Protein AF-A0A7K6SGS5-F1 (afdb_monomer)

Mean predicted aligned error: 9.53 Å

Radius of gyration: 18.31 Å; Cα contacts (8 Å, |Δi|>4): 151; chains: 1; bounding box: 47×29×60 Å

Foldseek 3Di:
DDDPPDPPPPPPDDPVLVVQQCQQVNDPDPPDDPDDPPNDFFDKDFDADPVRFTWADDPQDTDTHDQDDPRVVRRWIKTWHFDPVDDVSVSHIWIATPRRPWTWALDPDPGRDTGID

Secondary structure (DSSP, 8-state):
--------------HHHHHHHHHHH-SS--S--------PPPEEE--B-TT-PEEEEETTEEEEE---GGGGGGBPPEEEEE-TTS-GGG--EEEEEGGGTEEEE--SSSS---EE-

Sequence (117 aa):
VMVGTGDAAESVIDPDMVALFNDFLGEGPTIASTESHVVAQPYHYVVRDTEQKGLCLHDGHLVATSLQGANAAQEEPISVVPNPHLERRRCPLIVGIRGGSQALSCGTGPEPQLKLE

pLDDT: mean 83.44, std 18.01, range [35.41, 97.88]

Nearest PDB structures (foldseek):
  1md6-assembly1_A  TM=9.102E-01  e=1.772E-05  Mus musculus
  4p0j-assembly2_B  TM=8.780E-01  e=1.041E-05  Homo sapiens
  1ilr-assembly1_1  TM=8.540E-01  e=2.385E-03  Homo sapiens
  4gai-assembly1_A  TM=7.979E-01  e=2.847E-03  Homo sapiens
  4gai-assembly2_B  TM=7.332E-01  e=1.775E-03  Homo sapiens

Solvent-accessible surface area (backbone atoms only — not comparable to full-atom values): 7522 Å² total; per-residue (Å²): 140,80,84,78,81,71,79,78,73,82,75,84,70,58,67,67,61,53,47,56,45,35,73,59,70,44,84,68,91,66,84,84,71,101,61,84,76,73,78,60,75,66,46,78,40,83,61,58,53,97,85,64,24,28,32,25,78,52,97,84,38,84,42,75,40,87,54,60,78,90,52,37,84,52,53,48,53,34,19,38,42,72,38,87,90,48,66,66,90,72,65,41,67,46,46,19,32,80,87,52,78,31,32,66,38,45,73,89,59,98,60,82,44,86,42,71,86

Organism: Caloenas nicobarica (NCBI:txid187106)

InterPro domains:
  IPR000975 Interleukin-1 family [PTHR10078] (39-117)
  IPR008996 Cytokine IL1/FGF [SSF50353] (39-117)

Structure (mmCIF, N/CA/C/O backbone):
data_AF-A0A7K6SGS5-F1
#
_entry.id   AF-A0A7K6SGS5-F1
#
loop_
_atom_site.group_PDB
_atom_site.id
_atom_site.type_symbol
_atom_site.label_atom_id
_atom_site.label_alt_id
_atom_site.label_comp_id
_atom_site.label_asym_id
_atom_site.label_entity_id
_atom_site.label_seq_id
_atom_site.pdbx_PDB_ins_code
_atom_site.Cartn_x
_atom_site.Cartn_y
_atom_site.Cartn_z
_atom_site.occupancy
_atom_site.B_iso_or_equiv
_atom_site.auth_seq_id
_atom_site.auth_comp_id
_atom_site.auth_asym_id
_atom_site.auth_atom_id
_atom_site.pdbx_PDB_model_num
ATOM 1 N N . VAL A 1 1 ? -18.400 1.579 -38.679 1.00 43.22 1 VAL A N 1
ATOM 2 C CA . VAL A 1 1 ? -17.104 1.724 -37.981 1.00 43.22 1 VAL A CA 1
ATOM 3 C C . VAL A 1 1 ? -16.815 3.207 -37.887 1.00 43.22 1 VAL A C 1
ATOM 5 O O . VAL A 1 1 ? -16.523 3.811 -38.905 1.00 43.22 1 VAL A O 1
ATOM 8 N N . MET A 1 2 ? -16.996 3.800 -36.711 1.00 35.41 2 MET A N 1
ATOM 9 C CA . MET A 1 2 ? -16.481 5.134 -36.408 1.00 35.41 2 MET A CA 1
ATOM 10 C C . MET A 1 2 ? -15.579 4.935 -35.200 1.00 35.41 2 MET A C 1
ATOM 12 O O . MET A 1 2 ? -16.055 4.683 -34.097 1.00 35.41 2 MET A O 1
ATOM 16 N N . VAL A 1 3 ? -14.277 4.905 -35.468 1.00 46.59 3 VAL A N 1
ATOM 17 C CA . VAL A 1 3 ? -13.237 4.885 -34.446 1.00 46.59 3 VAL A CA 1
ATOM 18 C C . VAL A 1 3 ? -13.267 6.265 -33.807 1.00 46.59 3 VAL A C 1
ATOM 20 O O . VAL A 1 3 ? -12.866 7.246 -34.427 1.00 46.59 3 VAL A O 1
ATOM 23 N N . GLY A 1 4 ? -13.809 6.348 -32.595 1.00 41.34 4 GLY A N 1
ATOM 24 C CA . GLY A 1 4 ? -13.560 7.489 -31.730 1.00 41.34 4 GLY A CA 1
ATOM 25 C C . GLY A 1 4 ? -12.092 7.439 -31.334 1.00 41.34 4 GLY A C 1
ATOM 26 O O . GLY A 1 4 ? -11.698 6.597 -30.532 1.00 41.34 4 GLY A O 1
ATOM 27 N N . THR A 1 5 ? -11.276 8.299 -31.936 1.00 50.12 5 THR A N 1
ATOM 28 C CA . THR A 1 5 ? -9.951 8.653 -31.429 1.00 50.12 5 THR A CA 1
ATOM 29 C C . THR A 1 5 ? -10.151 9.350 -30.091 1.00 50.12 5 THR A C 1
ATOM 31 O O . THR A 1 5 ? -10.351 10.561 -30.033 1.00 50.12 5 THR A O 1
ATOM 34 N N . GLY A 1 6 ? -10.195 8.546 -29.029 1.00 43.28 6 GLY A N 1
ATOM 35 C CA . GLY A 1 6 ? -10.064 9.019 -27.664 1.00 43.28 6 GLY A CA 1
ATOM 36 C C . GLY A 1 6 ? -8.675 9.613 -27.517 1.00 43.28 6 GLY A C 1
ATOM 37 O O . GLY A 1 6 ? -7.681 8.905 -27.661 1.00 43.28 6 GLY A O 1
ATOM 38 N N . ASP A 1 7 ? -8.655 10.921 -27.316 1.00 44.06 7 ASP A N 1
ATOM 39 C CA . ASP A 1 7 ? -7.509 11.725 -26.935 1.00 44.06 7 ASP A CA 1
ATOM 40 C C . ASP A 1 7 ? -6.720 10.995 -25.838 1.00 44.06 7 ASP A C 1
ATOM 42 O O . ASP A 1 7 ? -7.211 10.790 -24.722 1.00 44.06 7 ASP A O 1
ATOM 46 N N . ALA A 1 8 ? -5.538 10.492 -26.190 1.00 52.94 8 ALA A N 1
ATOM 47 C CA . ALA A 1 8 ? -4.626 9.893 -25.236 1.00 52.94 8 ALA A CA 1
ATOM 48 C C . ALA A 1 8 ? -4.044 11.051 -24.433 1.00 52.94 8 ALA A C 1
ATOM 50 O O . ALA A 1 8 ? -3.019 11.609 -24.815 1.00 52.94 8 ALA A O 1
ATOM 51 N N . ALA A 1 9 ? -4.750 11.447 -23.372 1.00 55.50 9 ALA A N 1
ATOM 52 C CA . ALA A 1 9 ? -4.276 12.442 -22.429 1.00 55.50 9 ALA A CA 1
ATOM 53 C C . ALA A 1 9 ? -2.822 12.108 -22.077 1.00 55.50 9 ALA A C 1
ATOM 55 O O . ALA A 1 9 ? -2.545 11.037 -21.532 1.00 55.50 9 ALA A O 1
ATOM 56 N N . GLU A 1 10 ? -1.898 12.993 -22.451 1.00 57.59 10 GLU A N 1
ATOM 57 C CA . GLU A 1 10 ? -0.502 12.910 -22.045 1.00 57.59 10 GLU A CA 1
ATOM 58 C C . GLU A 1 10 ? -0.482 12.893 -20.516 1.00 57.59 10 GLU A C 1
ATOM 60 O O . GLU A 1 10 ? -0.680 13.910 -19.851 1.00 57.59 10 GLU A O 1
ATOM 65 N N . SER A 1 11 ? -0.328 11.705 -19.935 1.00 63.69 11 SER A N 1
ATOM 66 C CA . SER A 1 11 ? -0.209 11.561 -18.494 1.00 63.69 11 SER A CA 1
ATOM 67 C C . SER A 1 11 ? 1.134 12.162 -18.097 1.00 63.69 11 SER A C 1
ATOM 69 O O . SER A 1 11 ? 2.182 11.584 -18.394 1.00 63.69 11 SER A O 1
ATOM 71 N N . VAL A 1 12 ? 1.109 13.331 -17.459 1.00 73.56 12 VAL A N 1
ATOM 72 C CA . VAL A 1 12 ? 2.294 13.915 -16.829 1.00 73.56 12 VAL A CA 1
ATOM 73 C C . VAL A 1 12 ? 2.750 12.943 -15.745 1.00 73.56 12 VAL A C 1
ATOM 75 O O . VAL A 1 12 ? 2.024 12.691 -14.785 1.00 73.56 12 VAL A O 1
ATOM 78 N N . ILE A 1 13 ? 3.924 12.345 -15.937 1.00 79.50 13 ILE A N 1
ATOM 79 C CA . ILE A 1 13 ? 4.534 11.452 -14.952 1.00 79.50 13 ILE A CA 1
ATOM 80 C C . ILE A 1 13 ? 5.315 12.321 -13.972 1.00 79.50 13 ILE A C 1
ATOM 82 O O . ILE A 1 13 ? 6.118 13.157 -14.387 1.00 79.50 13 ILE A O 1
ATOM 86 N N . ASP A 1 14 ? 5.073 12.109 -12.684 1.00 82.75 14 ASP A N 1
ATOM 87 C CA . ASP A 1 14 ? 5.768 12.812 -11.613 1.00 82.75 14 ASP A CA 1
ATOM 88 C C . ASP A 1 14 ? 7.294 12.538 -11.668 1.00 82.75 14 ASP A C 1
ATOM 90 O O . ASP A 1 14 ? 7.696 11.367 -11.730 1.00 82.75 14 ASP A O 1
ATOM 94 N N . PRO A 1 15 ? 8.159 13.573 -11.668 1.00 85.19 15 PRO A N 1
ATOM 95 C CA . PRO A 1 15 ? 9.614 13.408 -11.676 1.00 85.19 15 PRO A CA 1
ATOM 96 C C . PRO A 1 15 ? 10.155 12.552 -10.525 1.00 85.19 15 PRO A C 1
ATOM 98 O O . PRO A 1 15 ? 11.104 11.794 -10.734 1.00 85.19 15 PRO A O 1
ATOM 101 N N . ASP A 1 16 ? 9.537 12.610 -9.344 1.00 82.38 16 ASP A N 1
ATOM 102 C CA . ASP A 1 16 ? 9.963 11.836 -8.176 1.00 82.38 16 ASP A CA 1
ATOM 103 C C . ASP A 1 16 ? 9.675 10.344 -8.386 1.00 82.38 16 ASP A C 1
ATOM 105 O O . ASP A 1 16 ? 10.467 9.482 -7.999 1.00 82.38 16 ASP A O 1
ATOM 109 N N . MET A 1 17 ? 8.585 10.019 -9.090 1.00 84.75 17 MET A N 1
ATOM 110 C CA . MET A 1 17 ? 8.287 8.642 -9.492 1.00 84.75 17 MET A CA 1
ATOM 111 C C . MET A 1 17 ? 9.292 8.116 -10.518 1.00 84.75 17 MET A C 1
ATOM 113 O O . MET A 1 17 ? 9.676 6.948 -10.464 1.00 84.75 17 MET A O 1
ATOM 117 N N . VAL A 1 18 ? 9.749 8.964 -11.442 1.00 84.31 18 VAL A N 1
ATOM 118 C CA . VAL A 1 18 ? 10.810 8.596 -12.392 1.00 84.31 18 VAL A CA 1
ATOM 119 C C . VAL A 1 18 ? 12.121 8.325 -11.654 1.00 84.31 18 VAL A C 1
ATOM 121 O O . VAL A 1 18 ? 12.748 7.293 -11.907 1.00 84.31 18 VAL A O 1
ATOM 124 N N . ALA A 1 19 ? 12.497 9.202 -10.720 1.00 82.88 19 ALA A N 1
ATOM 125 C CA . ALA A 1 19 ? 13.699 9.054 -9.905 1.00 82.88 19 ALA A CA 1
ATOM 126 C C . ALA A 1 19 ? 13.675 7.749 -9.096 1.00 82.88 19 ALA A C 1
ATOM 128 O O . ALA A 1 19 ? 14.600 6.950 -9.208 1.00 82.88 19 ALA A O 1
ATOM 129 N N . LEU A 1 20 ? 12.569 7.457 -8.401 1.00 83.44 20 LEU A N 1
ATOM 130 C CA . LEU A 1 20 ? 12.400 6.222 -7.626 1.00 83.44 20 LEU A CA 1
ATOM 131 C C . LEU A 1 20 ? 12.636 4.965 -8.474 1.00 83.44 20 LEU A C 1
ATOM 133 O O . LEU A 1 20 ? 13.285 4.010 -8.045 1.00 83.44 20 LEU A O 1
ATOM 137 N N . PHE A 1 21 ? 12.116 4.943 -9.700 1.00 85.75 21 PHE A N 1
ATOM 138 C CA . PHE A 1 21 ? 12.315 3.800 -10.579 1.00 85.75 21 PHE A CA 1
ATOM 139 C C . PHE A 1 21 ? 13.735 3.726 -11.160 1.00 85.75 21 PHE A C 1
ATOM 141 O O . PHE A 1 21 ? 14.184 2.631 -11.504 1.00 85.75 21 PHE A O 1
ATOM 148 N N . ASN A 1 22 ? 14.406 4.859 -11.376 1.00 84.88 22 ASN A N 1
ATOM 149 C CA . ASN A 1 22 ? 15.788 4.906 -11.861 1.00 84.88 22 ASN A CA 1
ATOM 150 C C . ASN A 1 22 ? 16.752 4.414 -10.780 1.00 84.88 22 ASN A C 1
ATOM 152 O O . ASN A 1 22 ? 17.591 3.562 -11.054 1.00 84.88 22 ASN A O 1
ATOM 156 N N . ASP A 1 23 ? 16.569 4.879 -9.549 1.00 82.88 23 ASP A N 1
ATOM 157 C CA . ASP A 1 23 ? 17.387 4.503 -8.399 1.00 82.88 23 ASP A CA 1
ATOM 158 C C . ASP A 1 23 ? 17.284 3.003 -8.086 1.00 82.88 23 ASP A C 1
ATOM 160 O O . ASP A 1 23 ? 18.286 2.352 -7.791 1.00 82.88 23 ASP A O 1
ATOM 164 N N . PHE A 1 24 ? 16.077 2.429 -8.170 1.00 81.94 24 PHE A N 1
ATOM 165 C CA . PHE A 1 24 ? 15.853 1.031 -7.794 1.00 81.94 24 PHE A CA 1
ATOM 166 C C . PHE A 1 24 ? 16.198 0.031 -8.907 1.00 81.94 24 PHE A C 1
ATOM 168 O O . PHE A 1 24 ? 16.703 -1.056 -8.630 1.00 81.94 24 PHE A O 1
ATOM 175 N N . LEU A 1 25 ? 15.881 0.356 -10.167 1.00 79.06 25 LEU A N 1
ATOM 176 C CA . LEU A 1 25 ? 16.039 -0.569 -11.303 1.00 79.06 25 LEU A CA 1
ATOM 177 C C . LEU A 1 25 ? 17.272 -0.272 -12.170 1.00 79.06 25 LEU A C 1
ATOM 179 O O . LEU A 1 25 ? 17.605 -1.080 -13.036 1.00 79.06 25 LEU A O 1
ATOM 183 N N . GLY A 1 26 ? 17.935 0.864 -11.952 1.00 71.06 26 GLY A N 1
ATOM 184 C CA . GLY A 1 26 ? 18.976 1.386 -12.830 1.00 71.06 26 GLY A CA 1
ATOM 185 C C . GLY A 1 26 ? 18.427 2.062 -14.094 1.00 71.06 26 GLY A C 1
ATOM 186 O O . GLY A 1 26 ? 17.273 1.885 -14.500 1.00 71.06 26 GLY A O 1
ATOM 187 N N . GLU A 1 27 ? 19.290 2.840 -14.746 1.00 65.69 27 GLU A N 1
ATOM 188 C CA . GLU A 1 27 ? 19.041 3.488 -16.039 1.00 65.69 27 GLU A CA 1
ATOM 189 C C . GLU A 1 27 ? 19.138 2.460 -17.191 1.00 65.69 27 GLU A C 1
ATOM 191 O O . GLU A 1 27 ? 20.114 2.418 -17.936 1.00 65.69 27 GLU A O 1
ATOM 196 N N . GLY A 1 28 ? 18.134 1.589 -17.344 1.00 57.53 28 GLY A N 1
ATOM 197 C CA . GLY A 1 28 ? 17.984 0.713 -18.521 1.00 57.53 28 GLY A CA 1
ATOM 198 C C . GLY A 1 28 ? 19.112 -0.317 -18.761 1.00 57.53 28 GLY A C 1
ATOM 199 O O . GLY A 1 28 ? 20.038 -0.454 -17.962 1.00 57.53 28 GLY A O 1
ATOM 200 N N . PRO A 1 29 ? 19.045 -1.113 -19.851 1.00 48.31 29 PRO A N 1
ATOM 201 C CA . PRO A 1 29 ? 20.000 -2.185 -20.107 1.00 48.31 29 PRO A CA 1
ATOM 202 C C . PRO A 1 29 ? 21.293 -1.609 -20.693 1.00 48.31 29 PRO A C 1
ATOM 204 O O . PRO A 1 29 ? 21.524 -1.655 -21.901 1.00 48.31 29 PRO A O 1
ATOM 207 N N . THR A 1 30 ? 22.160 -1.075 -19.837 1.00 45.00 30 THR A N 1
ATOM 208 C CA . THR A 1 30 ? 23.551 -0.829 -20.219 1.00 45.00 30 THR A CA 1
ATOM 209 C C . THR A 1 30 ? 24.289 -2.162 -20.148 1.00 45.00 30 THR A C 1
ATOM 211 O O . THR A 1 30 ? 24.606 -2.683 -19.082 1.00 45.00 30 THR A O 1
ATOM 214 N N . ILE A 1 31 ? 24.482 -2.768 -21.318 1.00 56.41 31 ILE A N 1
ATOM 215 C CA . ILE A 1 31 ? 25.365 -3.917 -21.526 1.00 56.41 31 ILE A CA 1
ATOM 216 C C . ILE A 1 31 ? 26.729 -3.633 -20.884 1.00 56.41 31 ILE A C 1
ATOM 218 O O . ILE A 1 31 ? 27.344 -2.611 -21.171 1.00 56.41 31 ILE A O 1
ATOM 222 N N . ALA A 1 32 ? 27.185 -4.597 -20.083 1.00 49.53 32 ALA A N 1
ATOM 223 C CA . ALA A 1 32 ? 28.423 -4.625 -19.304 1.00 49.53 32 ALA A CA 1
ATOM 224 C C . ALA A 1 32 ? 28.406 -3.804 -18.008 1.00 49.53 32 ALA A C 1
ATOM 226 O O . ALA A 1 32 ? 28.712 -2.619 -18.009 1.00 49.53 32 ALA A O 1
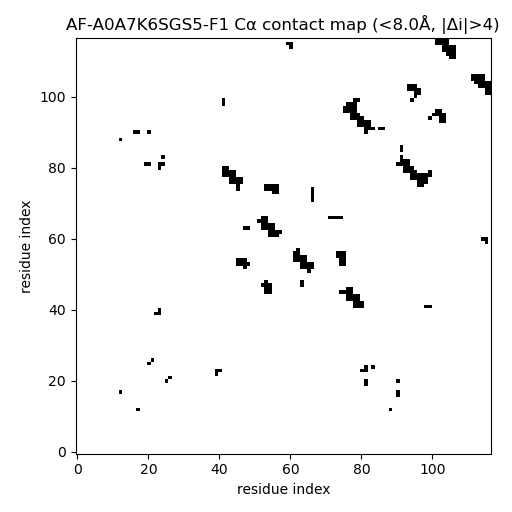ATOM 227 N N . SER A 1 33 ? 28.175 -4.492 -16.887 1.00 43.56 33 SER A N 1
ATOM 228 C CA . SER A 1 33 ? 29.044 -4.440 -15.703 1.00 43.56 33 SER A CA 1
ATOM 229 C C . SER A 1 33 ? 28.651 -5.565 -14.749 1.00 43.56 33 SER A C 1
ATOM 231 O O . SER A 1 33 ? 27.524 -5.636 -14.271 1.00 43.56 33 SER A O 1
ATOM 233 N N . THR A 1 34 ? 29.583 -6.483 -14.493 1.00 46.53 34 THR A N 1
ATOM 234 C CA . THR A 1 34 ? 29.520 -7.451 -13.392 1.00 46.53 34 THR A CA 1
ATOM 235 C C . THR A 1 34 ? 29.778 -6.726 -12.074 1.00 46.53 34 THR A C 1
ATOM 237 O O . THR A 1 34 ? 30.784 -6.968 -11.410 1.00 46.53 34 THR A O 1
ATOM 240 N N . GLU A 1 35 ? 28.911 -5.787 -11.723 1.00 43.38 35 GLU A N 1
ATOM 241 C CA . GLU A 1 35 ? 28.940 -5.142 -10.422 1.00 43.38 35 GLU A CA 1
ATOM 242 C C . GLU A 1 35 ? 27.790 -5.705 -9.605 1.00 43.38 35 GLU A C 1
ATOM 244 O O . GLU A 1 35 ? 26.659 -5.817 -10.072 1.00 43.38 35 GLU A O 1
ATOM 249 N N . SER A 1 36 ? 28.133 -6.165 -8.404 1.00 47.78 36 SER A N 1
ATOM 250 C CA . SER A 1 36 ? 27.206 -6.668 -7.403 1.00 47.78 36 SER A CA 1
ATOM 251 C C . SER A 1 36 ? 26.032 -5.701 -7.293 1.00 47.78 36 SER A C 1
ATOM 253 O O . SER A 1 36 ? 26.193 -4.633 -6.707 1.00 47.78 36 SER A O 1
ATOM 255 N N . HIS A 1 37 ? 24.876 -6.055 -7.866 1.00 53.91 37 HIS A N 1
ATOM 256 C CA . HIS A 1 37 ? 23.653 -5.282 -7.702 1.00 53.91 37 HIS A CA 1
ATOM 257 C C . HIS A 1 37 ? 23.413 -5.153 -6.200 1.00 53.91 37 HIS A C 1
ATOM 259 O O . HIS A 1 37 ? 23.040 -6.120 -5.533 1.00 53.91 37 HIS A O 1
ATOM 265 N N . VAL A 1 38 ? 23.691 -3.971 -5.649 1.00 53.72 38 VAL A N 1
ATOM 266 C CA . VAL A 1 38 ? 23.194 -3.593 -4.334 1.00 53.72 38 VAL A CA 1
ATOM 267 C C . VAL A 1 38 ? 21.688 -3.740 -4.467 1.00 53.72 38 VAL A C 1
ATOM 269 O O . VAL A 1 38 ? 21.071 -3.026 -5.253 1.00 53.72 38 VAL A O 1
ATOM 272 N N . VAL A 1 39 ? 21.113 -4.741 -3.801 1.00 60.97 39 VAL A N 1
ATOM 273 C CA . VAL A 1 39 ? 19.662 -4.909 -3.773 1.00 60.97 39 VAL A CA 1
ATOM 274 C C . VAL A 1 39 ? 19.126 -3.629 -3.150 1.00 60.97 39 VAL A C 1
ATOM 276 O O . VAL A 1 39 ? 19.360 -3.378 -1.966 1.00 60.97 39 VAL A O 1
ATOM 279 N N . ALA A 1 40 ? 18.514 -2.779 -3.973 1.00 73.75 40 ALA A N 1
ATOM 280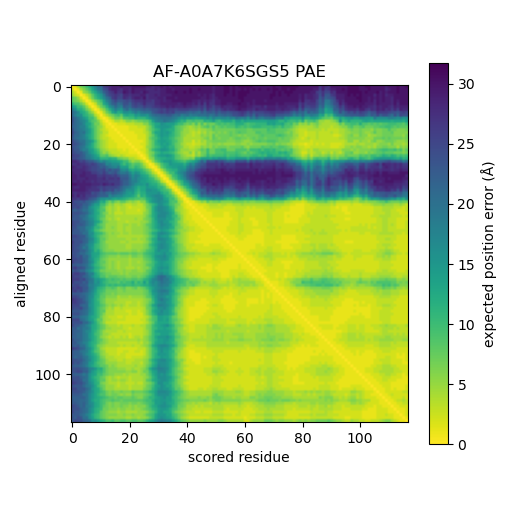 C CA . ALA A 1 40 ? 17.981 -1.511 -3.517 1.00 73.75 40 ALA A CA 1
ATOM 281 C C . ALA A 1 40 ? 16.974 -1.789 -2.393 1.00 73.75 40 ALA A C 1
ATOM 283 O O . ALA A 1 40 ? 16.138 -2.693 -2.494 1.00 73.75 40 ALA A O 1
ATOM 284 N N . GLN A 1 41 ? 17.109 -1.072 -1.278 1.00 83.44 41 GLN A N 1
ATOM 285 C CA . GLN A 1 41 ? 16.180 -1.229 -0.164 1.00 83.44 41 GLN A CA 1
ATOM 286 C C . GLN A 1 41 ? 14.822 -0.621 -0.536 1.00 83.44 41 GLN A C 1
ATOM 288 O O . GLN A 1 41 ? 14.785 0.352 -1.293 1.00 83.44 41 GLN A O 1
ATOM 293 N N . PRO A 1 42 ? 13.705 -1.166 -0.022 1.00 89.50 42 PRO A N 1
ATOM 294 C CA . PRO A 1 42 ? 12.401 -0.552 -0.213 1.00 89.50 42 PRO A CA 1
ATOM 295 C C . PRO A 1 42 ? 12.380 0.891 0.292 1.00 89.50 42 PRO A C 1
ATOM 297 O O . PRO A 1 42 ? 12.932 1.202 1.346 1.00 89.50 42 PRO A O 1
ATOM 300 N N . TYR A 1 43 ? 11.679 1.759 -0.429 1.00 90.25 43 TYR A N 1
ATOM 301 C CA . TYR A 1 43 ? 11.374 3.097 0.060 1.00 90.25 43 TYR A CA 1
ATOM 302 C C . TYR A 1 43 ? 10.286 3.011 1.127 1.00 90.25 43 TYR A C 1
ATOM 304 O O . TYR A 1 43 ? 9.381 2.184 1.021 1.00 90.25 43 TYR A O 1
ATOM 312 N N . HIS A 1 44 ? 10.353 3.868 2.144 1.00 93.12 44 HIS A N 1
ATOM 313 C CA . HIS A 1 44 ? 9.376 3.896 3.229 1.00 93.12 44 HIS A CA 1
ATOM 314 C C . HIS A 1 44 ? 8.586 5.197 3.210 1.00 93.12 44 HIS A C 1
ATOM 316 O O . HIS A 1 44 ? 9.162 6.282 3.276 1.00 93.12 44 HIS A O 1
ATOM 322 N N . TYR A 1 45 ? 7.264 5.073 3.167 1.00 94.50 45 TYR A N 1
ATOM 323 C CA . TYR A 1 45 ? 6.337 6.195 3.146 1.00 94.50 45 TYR A CA 1
ATOM 324 C C . TYR A 1 45 ? 5.324 6.095 4.277 1.00 94.50 45 TYR A C 1
ATOM 326 O O . TYR A 1 45 ? 4.944 5.009 4.710 1.00 94.50 45 TYR A O 1
ATOM 334 N N . VAL A 1 46 ? 4.837 7.254 4.705 1.00 95.06 46 VAL A N 1
ATOM 335 C CA . VAL A 1 46 ? 3.588 7.359 5.453 1.00 95.06 46 VAL A CA 1
ATOM 336 C C . VAL A 1 46 ? 2.490 7.665 4.448 1.00 95.06 46 VAL A C 1
ATOM 338 O O . VAL A 1 46 ? 2.575 8.652 3.717 1.00 95.06 46 VAL A O 1
ATOM 341 N N . VAL A 1 47 ? 1.468 6.815 4.402 1.00 96.12 47 VAL A N 1
ATOM 342 C CA . VAL A 1 47 ? 0.319 6.989 3.511 1.00 96.12 47 VAL A CA 1
ATOM 343 C C . VAL A 1 47 ? -0.884 7.384 4.348 1.00 96.12 47 VAL A C 1
ATOM 345 O O . VAL A 1 47 ? -1.217 6.720 5.330 1.00 96.12 47 VAL A O 1
ATOM 348 N N . ARG A 1 48 ? -1.540 8.466 3.935 1.00 96.94 48 ARG A N 1
ATOM 349 C CA . ARG A 1 48 ? -2.791 8.938 4.523 1.00 96.94 48 ARG A CA 1
ATOM 350 C C . ARG A 1 48 ? -3.827 9.139 3.436 1.00 96.94 48 ARG A C 1
ATOM 352 O O . ARG A 1 48 ? -3.479 9.443 2.295 1.00 96.94 48 ARG A O 1
ATOM 359 N N . ASP A 1 49 ? -5.091 8.972 3.794 1.00 97.12 49 ASP A N 1
ATOM 360 C CA . ASP A 1 49 ? -6.187 9.318 2.896 1.00 97.12 49 ASP A CA 1
ATOM 361 C C . ASP A 1 49 ? -6.409 10.843 2.823 1.00 97.12 49 ASP A C 1
ATOM 363 O O . ASP A 1 49 ? -5.738 11.646 3.482 1.00 97.12 49 ASP A O 1
ATOM 367 N N . THR A 1 50 ? -7.375 11.26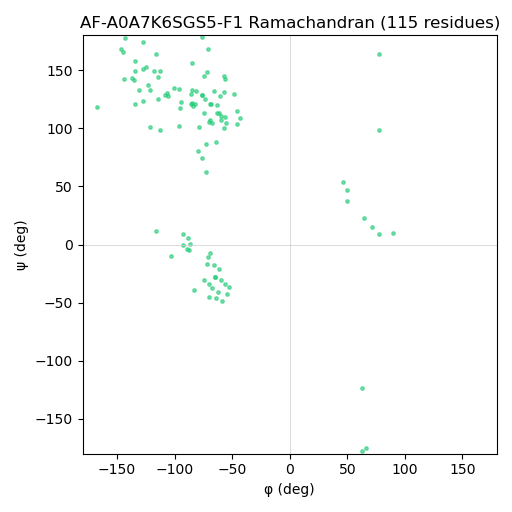7 2.006 1.00 97.62 50 THR A N 1
ATOM 368 C CA . THR A 1 50 ? -7.720 12.688 1.838 1.00 97.62 50 THR A CA 1
ATOM 369 C C . THR A 1 50 ? -8.305 13.326 3.101 1.00 97.62 50 THR A C 1
ATOM 371 O O . THR A 1 50 ? -8.309 14.550 3.211 1.00 97.62 50 THR A O 1
ATOM 374 N N . GLU A 1 51 ? -8.771 12.525 4.062 1.00 97.06 51 GLU A N 1
ATOM 375 C CA . GLU A 1 51 ? -9.261 12.966 5.373 1.00 97.06 51 GLU A CA 1
ATOM 376 C C . GLU A 1 51 ? -8.156 12.958 6.445 1.00 97.06 51 GLU A C 1
ATOM 378 O O . GLU A 1 51 ? -8.439 13.173 7.623 1.00 97.06 51 GLU A O 1
ATOM 383 N N . GLN A 1 52 ? -6.895 12.743 6.048 1.00 96.31 52 GLN A N 1
ATOM 384 C CA . GLN A 1 52 ? -5.729 12.651 6.932 1.00 96.31 52 GLN A CA 1
ATOM 385 C C . GLN A 1 52 ? -5.768 11.462 7.903 1.00 96.31 52 GLN A C 1
ATOM 387 O O . GLN A 1 52 ? -5.079 11.481 8.927 1.00 96.31 52 GLN A O 1
ATOM 392 N N . LYS A 1 53 ? -6.528 10.404 7.597 1.00 97.88 53 LYS A N 1
ATOM 393 C CA . LYS A 1 53 ? -6.441 9.147 8.346 1.00 97.88 53 LYS A CA 1
ATOM 394 C C . LYS A 1 53 ? -5.183 8.400 7.928 1.00 97.88 53 LYS A C 1
ATOM 396 O O . LYS A 1 53 ? -4.945 8.197 6.738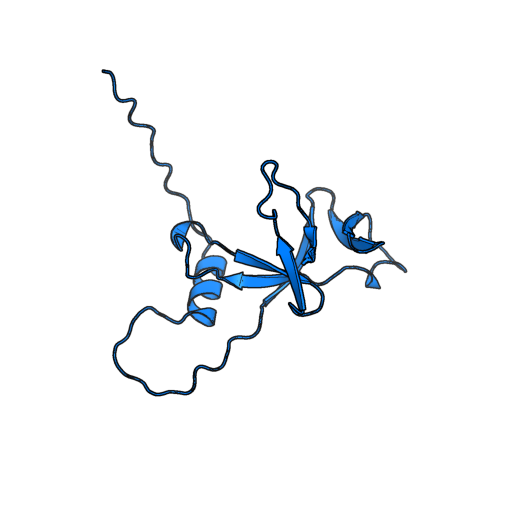 1.00 97.88 53 LYS A O 1
ATOM 401 N N . GLY A 1 54 ? -4.392 7.999 8.916 1.00 97.69 54 GLY A N 1
ATOM 402 C CA . GLY A 1 54 ? -3.213 7.166 8.717 1.00 97.69 54 GLY A CA 1
ATOM 403 C C . GLY A 1 54 ? -3.576 5.691 8.683 1.00 97.69 54 GLY A C 1
ATOM 404 O O . GLY A 1 54 ? -4.611 5.272 9.210 1.00 97.69 54 GLY A O 1
ATOM 405 N N . LEU A 1 55 ? -2.721 4.904 8.041 1.00 97.62 55 LEU A N 1
ATOM 406 C CA . LEU A 1 55 ? -2.862 3.456 7.993 1.00 97.62 55 LEU A CA 1
ATOM 407 C C . LEU A 1 55 ? -2.234 2.837 9.242 1.00 97.62 55 LEU A C 1
ATOM 409 O O . LEU A 1 55 ? -1.113 3.178 9.602 1.00 97.62 55 LEU A O 1
ATOM 413 N N . CYS A 1 56 ? -2.932 1.912 9.892 1.00 97.00 56 CYS A N 1
ATOM 414 C CA . CYS A 1 56 ? -2.375 1.090 10.962 1.00 97.00 56 CYS A CA 1
ATOM 415 C C . CYS A 1 56 ? -2.766 -0.376 10.783 1.00 97.00 56 CYS A C 1
ATOM 417 O O . CYS A 1 56 ? -3.749 -0.705 10.112 1.00 97.00 56 CYS A O 1
ATOM 419 N N . LEU A 1 57 ? -1.985 -1.269 11.385 1.00 96.25 57 LEU A N 1
ATOM 420 C CA . LEU A 1 57 ? -2.292 -2.691 11.391 1.00 96.25 57 LEU A CA 1
ATOM 421 C C . LEU A 1 57 ? -3.236 -3.025 12.554 1.00 96.25 57 LEU A C 1
ATOM 423 O O . LEU A 1 57 ? -2.892 -2.837 13.721 1.00 96.25 57 LEU A O 1
ATOM 427 N N . HIS A 1 58 ? -4.403 -3.576 12.236 1.00 94.94 58 HIS A N 1
ATOM 428 C CA . HIS A 1 58 ? -5.400 -4.021 13.203 1.00 94.94 58 HIS A CA 1
ATOM 429 C C . HIS A 1 58 ? -5.927 -5.402 12.806 1.00 94.94 58 HIS A C 1
ATOM 431 O O . HIS A 1 58 ? -6.415 -5.579 11.694 1.00 94.94 58 HIS A O 1
ATOM 437 N N . ASP A 1 59 ? -5.774 -6.395 13.687 1.00 93.19 59 ASP A N 1
ATOM 438 C CA . ASP A 1 59 ? -6.209 -7.784 13.469 1.00 93.19 59 ASP A CA 1
ATOM 439 C C . ASP A 1 59 ? -5.760 -8.395 12.128 1.00 93.19 59 ASP A C 1
ATOM 441 O O . ASP A 1 59 ? -6.479 -9.155 11.488 1.00 93.19 59 ASP A O 1
ATOM 445 N N . GLY A 1 60 ? -4.542 -8.064 11.688 1.00 91.25 60 GLY A N 1
ATOM 446 C CA . GLY A 1 60 ? -3.992 -8.561 10.422 1.00 91.25 60 GLY A CA 1
ATOM 447 C C . GLY A 1 60 ? -4.532 -7.852 9.176 1.00 91.25 60 GLY A C 1
ATOM 448 O O . GLY A 1 60 ? -4.228 -8.279 8.067 1.00 91.25 60 GLY A O 1
ATOM 449 N N . HIS A 1 61 ? -5.281 -6.763 9.343 1.00 93.75 61 HIS A N 1
ATOM 450 C CA . HIS A 1 61 ? -5.762 -5.899 8.270 1.00 93.75 61 HIS A CA 1
ATOM 451 C C . HIS A 1 61 ? -5.135 -4.510 8.370 1.00 93.75 61 HIS A C 1
ATOM 453 O O . HIS A 1 61 ? -4.934 -3.975 9.460 1.00 93.75 61 HIS A O 1
ATOM 459 N N . LEU A 1 62 ? -4.848 -3.905 7.220 1.00 96.12 62 LEU A N 1
ATOM 460 C CA . LEU A 1 62 ? -4.439 -2.508 7.153 1.00 96.12 62 LEU A CA 1
ATOM 461 C C . LEU A 1 62 ? -5.696 -1.630 7.141 1.00 96.12 62 LEU A C 1
ATOM 463 O O . LEU A 1 62 ? -6.531 -1.759 6.245 1.00 96.12 62 LEU A O 1
ATOM 467 N N . VAL A 1 63 ? -5.849 -0.768 8.144 1.00 96.50 63 VAL A N 1
ATOM 468 C CA . VAL A 1 63 ? -7.059 0.035 8.365 1.00 96.50 63 VAL A CA 1
ATOM 469 C C . VAL A 1 63 ? -6.701 1.517 8.399 1.00 96.50 63 VAL A C 1
ATOM 471 O O . VAL A 1 63 ? -5.720 1.906 9.026 1.00 96.50 63 VAL A O 1
ATOM 474 N N . ALA A 1 64 ? -7.515 2.352 7.749 1.00 97.56 64 ALA A N 1
ATOM 475 C CA . ALA A 1 64 ? -7.400 3.805 7.827 1.00 97.56 64 ALA A CA 1
ATOM 476 C C . ALA A 1 64 ? -8.144 4.338 9.061 1.00 97.56 64 ALA A C 1
ATOM 478 O O . ALA A 1 64 ? -9.353 4.138 9.204 1.00 97.56 64 ALA A O 1
ATOM 479 N N . THR A 1 65 ? -7.440 5.035 9.952 1.00 97.00 65 THR A N 1
ATOM 480 C CA . THR A 1 65 ? -8.025 5.622 11.166 1.00 97.00 65 THR A CA 1
ATOM 481 C C . THR A 1 65 ? -7.356 6.942 11.558 1.00 97.00 65 THR A C 1
ATOM 483 O O . THR A 1 65 ? -6.312 7.318 11.029 1.00 97.00 65 THR A O 1
ATOM 486 N N . SER A 1 66 ? -7.963 7.682 12.488 1.00 96.81 66 SER A N 1
ATOM 487 C CA . SER A 1 66 ? -7.362 8.907 13.024 1.00 96.81 66 SER A CA 1
ATOM 488 C C . SER A 1 66 ? -6.221 8.560 13.985 1.00 96.81 66 SER A C 1
ATOM 490 O O . SER A 1 66 ? -6.449 7.996 15.061 1.00 96.81 66 SER A O 1
ATOM 492 N N . LEU A 1 67 ? -4.992 8.894 13.592 1.00 95.69 67 LEU A N 1
ATOM 493 C CA . LEU A 1 67 ? -3.769 8.642 14.353 1.00 95.69 67 LEU A CA 1
ATOM 494 C C . LEU A 1 67 ? -3.184 9.984 14.813 1.00 95.69 67 LEU A C 1
ATOM 496 O O . LEU A 1 67 ? -2.549 10.701 14.044 1.00 95.69 67 LEU A O 1
ATOM 500 N N . GLN A 1 68 ? -3.457 10.364 16.062 1.00 92.94 68 GLN A N 1
ATOM 501 C CA . GLN A 1 68 ? -3.065 11.637 16.668 1.00 92.94 68 GLN A CA 1
ATOM 502 C C . GLN A 1 68 ? -2.707 11.469 18.151 1.00 92.94 68 GLN A C 1
ATOM 504 O O . GLN A 1 68 ? -3.347 10.738 18.906 1.00 92.94 68 GLN A O 1
ATOM 509 N N . GLY A 1 69 ? -1.698 12.203 18.618 1.00 93.31 69 GLY A N 1
ATOM 510 C CA . GLY A 1 69 ? -1.267 12.122 20.013 1.00 93.31 69 GLY A CA 1
ATOM 511 C C . GLY A 1 69 ? -0.752 10.722 20.361 1.00 93.31 69 GLY A C 1
ATOM 512 O O . GLY A 1 69 ? 0.171 10.225 19.721 1.00 93.31 69 GLY A O 1
ATOM 513 N N . ALA A 1 70 ? -1.337 10.083 21.376 1.00 91.88 70 ALA A N 1
ATOM 514 C CA . ALA A 1 70 ? -0.819 8.830 21.930 1.00 91.88 70 ALA A CA 1
ATOM 515 C C . ALA A 1 70 ? -0.859 7.637 20.955 1.00 91.88 70 ALA A C 1
ATOM 517 O O . ALA A 1 70 ? -0.021 6.746 21.069 1.00 91.88 70 ALA A O 1
ATOM 518 N N . ASN A 1 71 ? -1.794 7.609 19.997 1.00 92.06 71 ASN A N 1
ATOM 519 C CA . ASN A 1 71 ? -1.892 6.519 19.019 1.00 92.06 71 ASN A CA 1
ATOM 520 C C . ASN A 1 71 ? -1.127 6.797 17.711 1.00 92.06 71 ASN A C 1
ATOM 522 O O . ASN A 1 71 ? -1.083 5.927 16.850 1.00 92.06 71 ASN A O 1
ATOM 526 N N . ALA A 1 72 ? -0.469 7.955 17.565 1.00 94.62 72 ALA A N 1
ATOM 527 C CA . ALA A 1 72 ? 0.286 8.293 16.354 1.00 94.62 72 ALA A CA 1
ATOM 528 C C . ALA A 1 72 ? 1.425 7.297 16.058 1.00 94.62 72 ALA A C 1
ATOM 530 O O . ALA A 1 72 ? 1.730 7.026 14.904 1.00 94.62 72 ALA A O 1
ATOM 531 N N . ALA A 1 73 ? 2.011 6.692 17.096 1.00 94.75 73 ALA A N 1
ATOM 532 C CA . ALA A 1 73 ? 3.058 5.678 16.955 1.00 94.75 73 ALA A CA 1
ATOM 533 C C . ALA A 1 73 ? 2.568 4.342 16.357 1.00 94.75 73 ALA A C 1
ATOM 535 O O . ALA A 1 73 ? 3.383 3.460 16.109 1.00 94.75 73 ALA A O 1
ATOM 536 N N . GLN A 1 74 ? 1.256 4.171 16.163 1.00 96.12 74 GLN A N 1
ATOM 537 C CA . GLN A 1 74 ? 0.669 2.987 15.529 1.00 96.12 74 GLN A C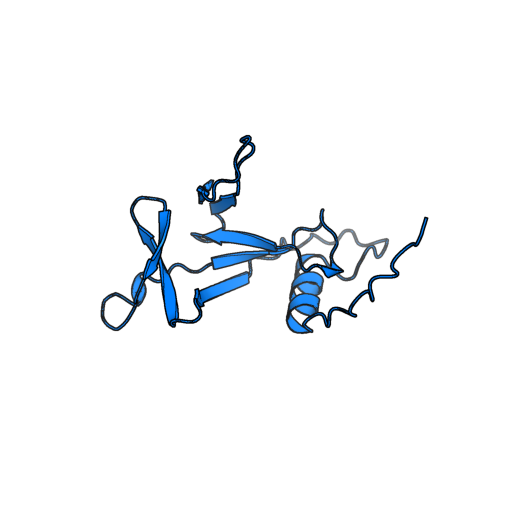A 1
ATOM 538 C C . GLN A 1 74 ? 0.592 3.105 13.999 1.00 96.12 74 GLN A C 1
ATOM 540 O O . GLN A 1 74 ? 0.153 2.157 13.351 1.00 96.12 74 GLN A O 1
ATOM 545 N N . GLU A 1 75 ? 0.962 4.256 13.429 1.00 97.44 75 GLU A N 1
ATOM 546 C CA . GLU A 1 75 ? 0.981 4.462 11.980 1.00 97.44 75 GLU A CA 1
ATOM 547 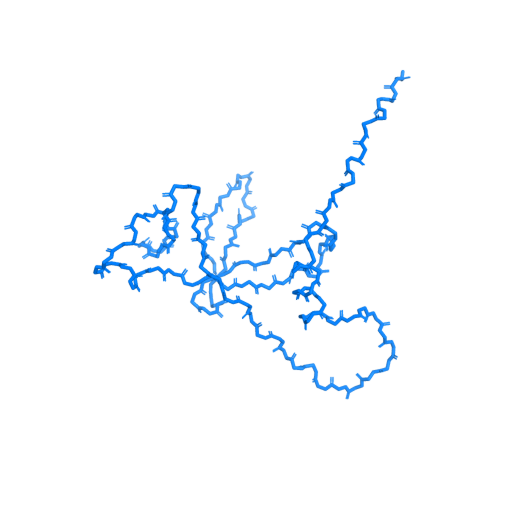C C . GLU A 1 75 ? 1.997 3.515 11.331 1.00 97.44 75 GLU A C 1
ATOM 549 O O . GLU A 1 75 ? 3.180 3.524 11.670 1.00 97.44 75 GLU A O 1
ATOM 554 N N . GLU A 1 76 ? 1.515 2.662 10.429 1.00 97.38 76 GLU A N 1
ATOM 555 C CA . GLU A 1 76 ? 2.303 1.618 9.782 1.00 97.38 76 GLU A CA 1
ATOM 556 C C . GLU A 1 76 ? 3.088 2.221 8.607 1.00 97.38 76 GLU A C 1
ATOM 558 O O . GLU A 1 76 ? 2.481 2.744 7.664 1.00 97.38 76 GLU A O 1
ATOM 563 N N . PRO A 1 77 ? 4.430 2.132 8.611 1.00 97.00 77 PRO A N 1
ATOM 564 C CA . PRO A 1 77 ? 5.232 2.532 7.468 1.00 97.00 77 PRO A CA 1
ATOM 565 C C . PRO A 1 77 ? 4.971 1.615 6.275 1.00 97.00 77 PRO A C 1
ATOM 567 O O . PRO A 1 77 ? 5.038 0.388 6.375 1.00 97.00 77 PRO A O 1
ATOM 570 N N . ILE A 1 78 ? 4.753 2.221 5.116 1.00 97.44 78 ILE A N 1
ATOM 571 C CA . ILE A 1 78 ? 4.502 1.515 3.869 1.00 97.44 78 ILE A CA 1
ATOM 572 C C . ILE A 1 78 ? 5.809 1.372 3.094 1.00 97.44 78 ILE A C 1
ATOM 574 O O . ILE A 1 78 ? 6.424 2.362 2.701 1.00 97.44 78 ILE A O 1
ATOM 578 N N . SER A 1 79 ? 6.232 0.131 2.875 1.00 96.00 79 SER A N 1
ATOM 579 C CA . SER A 1 79 ? 7.364 -0.231 2.026 1.00 96.00 79 SER A CA 1
ATOM 580 C C . SER A 1 79 ? 6.948 -0.263 0.561 1.00 96.00 79 SER A C 1
ATOM 582 O O . SER A 1 79 ? 5.944 -0.878 0.212 1.00 96.00 79 SER A O 1
ATOM 584 N N . VAL A 1 80 ? 7.732 0.366 -0.307 1.00 94.56 80 VAL A N 1
ATOM 585 C CA . VAL A 1 80 ? 7.431 0.508 -1.732 1.00 94.56 80 VAL A CA 1
ATOM 586 C C . VAL A 1 80 ? 8.640 0.112 -2.565 1.00 94.56 80 VAL A C 1
ATOM 588 O O . VAL A 1 80 ? 9.758 0.565 -2.314 1.00 94.56 80 VAL A O 1
ATOM 591 N N . VAL A 1 81 ? 8.397 -0.701 -3.591 1.00 93.56 81 VAL A N 1
ATOM 592 C CA . VAL A 1 81 ? 9.367 -1.000 -4.651 1.00 93.56 81 VAL A CA 1
ATOM 593 C C . VAL A 1 81 ? 8.692 -0.907 -6.023 1.00 93.56 81 VAL A C 1
ATOM 595 O O . VAL A 1 81 ? 7.500 -1.204 -6.142 1.00 93.56 81 VAL A O 1
ATOM 598 N N . PRO A 1 82 ? 9.415 -0.532 -7.087 1.00 93.44 82 PRO A N 1
ATOM 599 C CA . PRO A 1 82 ? 8.941 -0.683 -8.457 1.00 93.44 82 PRO A CA 1
ATOM 600 C C . PRO A 1 82 ? 8.587 -2.124 -8.817 1.00 93.44 82 PRO A C 1
ATOM 602 O O . PRO A 1 82 ? 9.289 -3.061 -8.441 1.00 93.44 82 PRO A O 1
ATOM 605 N N . ASN A 1 83 ? 7.557 -2.298 -9.640 1.00 93.19 83 ASN A N 1
ATOM 606 C CA . ASN A 1 83 ? 7.301 -3.549 -10.339 1.00 93.19 83 ASN A CA 1
ATOM 607 C C . ASN A 1 83 ? 7.887 -3.479 -11.763 1.00 93.19 83 ASN A C 1
ATOM 609 O O . ASN A 1 83 ? 7.261 -2.888 -12.647 1.00 93.19 83 ASN A O 1
ATOM 613 N N . PRO A 1 84 ? 9.053 -4.097 -12.031 1.00 88.88 84 PRO A N 1
ATOM 614 C CA . PRO A 1 84 ? 9.696 -4.024 -13.344 1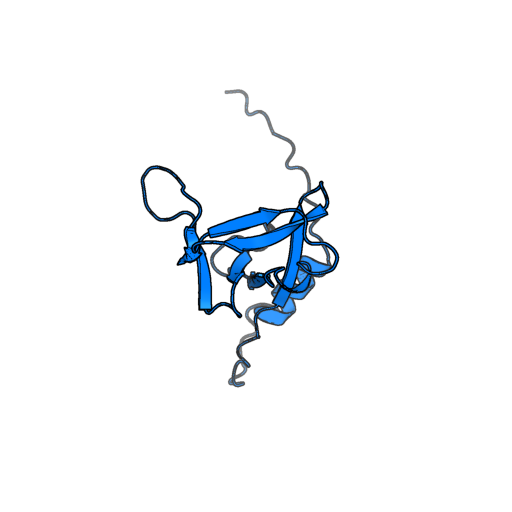.00 88.88 84 PRO A CA 1
ATOM 615 C C . PRO A 1 84 ? 8.964 -4.817 -14.437 1.00 88.88 84 PRO A C 1
ATOM 617 O O . PRO A 1 84 ? 9.296 -4.680 -15.611 1.00 88.88 84 PRO A O 1
ATOM 620 N N . HIS A 1 85 ? 7.979 -5.645 -14.077 1.00 91.44 85 HIS A N 1
ATOM 621 C CA . HIS A 1 85 ? 7.263 -6.514 -15.015 1.00 91.44 85 HIS A CA 1
ATOM 622 C C . HIS A 1 85 ? 6.037 -5.850 -15.655 1.00 91.44 85 HIS A C 1
ATOM 624 O O . HIS A 1 85 ? 5.378 -6.455 -16.498 1.00 91.44 85 HIS A O 1
ATOM 630 N N . LEU A 1 86 ? 5.704 -4.626 -15.243 1.00 91.69 86 LEU A N 1
ATOM 631 C CA . LEU A 1 86 ? 4.575 -3.856 -15.755 1.00 91.69 86 LEU A CA 1
ATOM 632 C C . LEU A 1 86 ? 5.070 -2.587 -16.462 1.00 91.69 86 LEU A C 1
ATOM 634 O O . LEU A 1 86 ? 6.215 -2.168 -16.311 1.00 91.69 86 LEU A O 1
ATOM 638 N N . GLU A 1 87 ? 4.199 -1.963 -17.257 1.00 88.88 87 GLU A N 1
ATOM 639 C CA . GLU A 1 87 ? 4.547 -0.777 -18.042 1.00 88.88 87 GLU A CA 1
ATOM 640 C C . GLU A 1 87 ? 5.015 0.387 -17.151 1.00 88.88 87 GLU A C 1
ATOM 642 O O . GLU A 1 87 ? 4.215 1.020 -16.462 1.00 88.88 87 GLU A O 1
ATOM 647 N N . ARG A 1 88 ? 6.313 0.712 -17.220 1.00 86.06 88 ARG A N 1
ATOM 648 C CA . ARG A 1 88 ? 6.982 1.716 -16.371 1.00 86.06 88 ARG A CA 1
ATOM 649 C C . ARG A 1 88 ? 6.298 3.083 -16.359 1.00 86.06 88 ARG A C 1
ATOM 651 O O . ARG A 1 88 ? 6.251 3.716 -15.313 1.00 86.06 88 ARG A O 1
ATOM 658 N N . ARG A 1 89 ? 5.744 3.534 -17.492 1.00 84.25 89 ARG A N 1
ATOM 659 C CA . ARG A 1 89 ? 5.063 4.841 -17.602 1.00 84.25 89 ARG A CA 1
ATOM 660 C C . ARG A 1 89 ? 3.840 4.965 -16.691 1.00 84.25 89 ARG A C 1
ATOM 662 O O . ARG A 1 89 ? 3.438 6.073 -16.367 1.00 84.25 89 ARG A O 1
ATOM 669 N N . ARG A 1 90 ? 3.270 3.836 -16.267 1.00 86.69 90 ARG A N 1
ATOM 670 C CA . ARG A 1 90 ? 2.144 3.775 -15.328 1.00 86.69 90 ARG A CA 1
ATOM 671 C C . ARG A 1 90 ? 2.588 3.735 -13.864 1.00 86.69 90 ARG A C 1
ATOM 673 O O . ARG A 1 90 ? 1.746 3.531 -12.997 1.00 86.69 90 ARG A O 1
ATOM 680 N N . CYS A 1 91 ? 3.890 3.874 -13.609 1.00 88.94 91 CYS A N 1
ATOM 681 C CA . CYS A 1 91 ? 4.517 3.819 -12.292 1.00 88.94 91 CYS A CA 1
ATOM 682 C C . CYS A 1 91 ? 4.022 2.639 -11.433 1.00 88.94 91 CYS A C 1
ATOM 684 O O . CYS A 1 91 ? 3.538 2.845 -10.322 1.00 88.94 91 CYS A O 1
ATOM 686 N N . PRO A 1 92 ? 4.092 1.392 -11.935 1.00 93.56 92 PRO A N 1
ATOM 687 C CA . PRO A 1 92 ? 3.576 0.234 -11.219 1.00 93.56 92 PRO A CA 1
ATOM 688 C C . PRO A 1 92 ? 4.418 -0.078 -9.974 1.00 93.56 92 PRO A C 1
ATOM 690 O O . PRO A 1 92 ? 5.608 -0.364 -10.078 1.00 93.56 92 PRO A O 1
ATOM 693 N N . LEU A 1 93 ? 3.797 -0.071 -8.799 1.00 94.94 93 LEU A N 1
ATOM 694 C CA . LEU A 1 93 ? 4.464 -0.318 -7.520 1.00 94.94 93 LEU A CA 1
ATOM 695 C C . LEU A 1 93 ? 3.999 -1.631 -6.887 1.00 94.94 93 LEU A C 1
ATOM 697 O O . LEU A 1 93 ? 2.845 -2.031 -7.041 1.00 94.94 93 LEU A O 1
ATOM 701 N N . ILE A 1 94 ? 4.892 -2.268 -6.134 1.00 95.56 94 ILE A N 1
ATOM 702 C CA . ILE A 1 94 ? 4.550 -3.263 -5.117 1.00 95.56 94 ILE A CA 1
ATOM 703 C C . ILE A 1 94 ? 4.626 -2.560 -3.768 1.00 95.56 94 ILE A C 1
ATOM 705 O O . ILE A 1 94 ? 5.575 -1.825 -3.488 1.00 95.56 94 ILE A O 1
ATOM 709 N N . VAL A 1 95 ? 3.608 -2.794 -2.949 1.00 97.06 95 VAL A N 1
ATOM 710 C CA . VAL A 1 95 ? 3.414 -2.121 -1.670 1.00 97.06 95 VAL A CA 1
ATOM 711 C C . VAL A 1 95 ? 3.368 -3.169 -0.567 1.00 97.06 95 VAL A C 1
ATOM 713 O O . VAL A 1 95 ? 2.673 -4.174 -0.698 1.00 97.06 95 VAL A O 1
ATOM 716 N N . GLY A 1 96 ? 4.096 -2.941 0.518 1.00 96.94 96 GLY A N 1
ATOM 717 C CA . GLY A 1 96 ? 4.150 -3.830 1.669 1.00 96.94 96 GLY A CA 1
ATOM 718 C C . GLY A 1 96 ? 4.242 -3.085 2.991 1.00 96.94 96 GLY A C 1
ATOM 719 O O . GLY A 1 96 ? 4.305 -1.860 3.033 1.00 96.94 96 GLY A O 1
ATOM 720 N N . ILE A 1 97 ? 4.243 -3.845 4.077 1.00 96.81 97 ILE A N 1
ATOM 721 C CA . ILE A 1 97 ? 4.330 -3.356 5.458 1.00 96.81 97 ILE A CA 1
ATOM 722 C C . ILE A 1 97 ? 5.460 -4.079 6.191 1.00 96.81 97 ILE A C 1
ATOM 724 O O . ILE A 1 97 ? 6.050 -5.017 5.643 1.00 96.81 97 ILE A O 1
ATOM 728 N N . ARG A 1 98 ? 5.773 -3.679 7.432 1.00 94.69 98 ARG A N 1
ATOM 729 C CA . ARG A 1 98 ? 6.788 -4.352 8.267 1.00 94.69 98 ARG A CA 1
ATOM 730 C C . ARG A 1 98 ? 8.113 -4.576 7.529 1.00 94.69 98 ARG A C 1
ATOM 732 O O . ARG A 1 98 ? 8.655 -5.685 7.505 1.00 94.69 98 ARG A O 1
ATOM 739 N N . GLY A 1 99 ? 8.589 -3.535 6.852 1.00 92.38 99 GLY A N 1
ATOM 740 C CA . GLY A 1 99 ? 9.827 -3.588 6.074 1.00 92.38 99 GLY A CA 1
ATOM 741 C C . GLY A 1 99 ? 9.753 -4.406 4.780 1.00 92.38 99 GLY A C 1
ATOM 742 O O . GLY A 1 99 ? 10.796 -4.755 4.238 1.00 92.38 99 GLY A O 1
ATOM 743 N N . GLY A 1 100 ? 8.553 -4.746 4.298 1.00 92.50 100 GLY A N 1
ATOM 744 C CA . GLY A 1 100 ? 8.344 -5.582 3.112 1.00 92.50 100 GLY A CA 1
ATOM 745 C C . GLY A 1 100 ? 8.254 -7.082 3.406 1.00 92.50 100 GLY A C 1
ATOM 746 O O . GLY A 1 100 ? 8.241 -7.879 2.474 1.00 92.50 100 GLY A O 1
ATOM 747 N N . SER A 1 101 ? 8.173 -7.480 4.681 1.00 93.44 101 SER A N 1
ATOM 748 C CA . SER A 1 101 ? 7.953 -8.884 5.065 1.00 93.44 101 SER A CA 1
ATOM 749 C C . SER A 1 101 ? 6.535 -9.383 4.773 1.00 93.44 101 SER A C 1
ATOM 751 O O . SER A 1 101 ? 6.319 -10.591 4.748 1.00 93.44 101 SER A O 1
ATOM 753 N N . GLN A 1 102 ? 5.589 -8.464 4.551 1.00 96.19 102 GLN A N 1
ATOM 754 C CA . GLN A 1 102 ? 4.238 -8.749 4.070 1.00 96.19 102 GLN A CA 1
ATOM 755 C C . GLN A 1 102 ? 3.864 -7.741 2.980 1.00 96.19 102 GLN A C 1
ATOM 757 O O . GLN A 1 102 ? 4.197 -6.557 3.101 1.00 96.19 102 GLN A O 1
ATOM 762 N N . ALA A 1 103 ? 3.160 -8.185 1.940 1.00 96.38 103 ALA A N 1
ATOM 763 C CA . ALA A 1 103 ? 2.768 -7.358 0.798 1.00 96.38 103 ALA A CA 1
ATOM 764 C C . ALA A 1 103 ? 1.246 -7.244 0.657 1.00 96.38 103 ALA A C 1
ATOM 766 O O . ALA A 1 103 ? 0.502 -8.161 1.000 1.00 96.38 103 ALA A O 1
ATOM 767 N N . LEU A 1 104 ? 0.775 -6.115 0.124 1.00 97.00 104 LEU A N 1
ATOM 768 C CA . LEU A 1 104 ? -0.614 -5.949 -0.288 1.00 97.00 104 LEU A CA 1
ATOM 769 C C . LEU A 1 104 ? -0.853 -6.687 -1.609 1.00 97.00 104 LEU A C 1
ATOM 771 O O . LEU A 1 104 ? -0.143 -6.481 -2.593 1.00 97.00 104 LEU A O 1
ATOM 775 N N . SER A 1 105 ? -1.887 -7.520 -1.635 1.00 95.88 105 SER A N 1
ATOM 776 C CA . SER A 1 105 ? -2.244 -8.374 -2.766 1.00 95.88 105 SER A CA 1
ATOM 777 C C . SER A 1 105 ? -3.749 -8.341 -2.999 1.00 95.88 105 SER A C 1
ATOM 779 O O . SER A 1 105 ? -4.528 -8.313 -2.049 1.00 95.88 105 SER A O 1
ATOM 781 N N . CYS A 1 106 ? -4.168 -8.375 -4.266 1.00 96.19 106 CYS A N 1
ATOM 782 C CA . CYS A 1 106 ? -5.578 -8.536 -4.643 1.00 96.19 106 CYS A CA 1
ATOM 783 C C . CYS A 1 106 ? -6.009 -10.016 -4.724 1.00 96.19 106 CYS A C 1
ATOM 785 O O . CYS A 1 106 ? -7.160 -10.307 -5.058 1.00 96.19 106 CYS A O 1
ATOM 787 N N . GLY A 1 107 ? -5.088 -10.951 -4.451 1.00 92.12 107 GLY A N 1
ATOM 788 C CA . GLY A 1 107 ? -5.293 -12.386 -4.624 1.00 92.12 107 GLY A CA 1
ATOM 789 C C . GLY A 1 107 ? -5.468 -12.824 -6.083 1.00 92.12 107 GLY A C 1
ATOM 790 O O . GLY A 1 107 ? -5.347 -12.043 -7.022 1.00 92.12 107 GLY A O 1
ATOM 791 N N . THR A 1 108 ? -5.750 -14.115 -6.261 1.00 94.19 108 THR A N 1
ATOM 792 C CA . THR A 1 108 ? -5.983 -14.765 -7.567 1.00 94.19 108 THR A CA 1
ATOM 793 C C . THR A 1 108 ? -7.406 -15.319 -7.701 1.00 94.19 108 THR A C 1
ATOM 795 O O . THR A 1 108 ? -7.694 -16.101 -8.606 1.00 94.19 108 THR A O 1
ATOM 798 N N . GLY A 1 109 ? -8.291 -14.947 -6.771 1.00 93.62 109 GLY A N 1
ATOM 799 C CA . GLY A 1 109 ? -9.697 -15.336 -6.792 1.00 93.62 109 GLY A CA 1
ATOM 800 C C . GLY A 1 109 ? -10.482 -14.631 -7.905 1.00 93.62 109 GLY A C 1
ATOM 801 O O . GLY A 1 109 ? -9.991 -13.673 -8.501 1.00 93.62 109 GLY A O 1
ATOM 802 N N . PRO A 1 110 ? -11.715 -15.085 -8.186 1.00 95.44 110 PRO A N 1
ATOM 803 C CA . PRO A 1 110 ? -12.568 -14.466 -9.202 1.00 95.44 110 PRO A CA 1
ATOM 804 C C . PRO A 1 110 ? -12.970 -13.028 -8.841 1.00 95.44 110 PRO A C 1
ATOM 806 O O . PRO A 1 110 ? -13.201 -12.217 -9.733 1.00 95.44 110 PRO A O 1
ATOM 809 N N . GLU A 1 111 ? -13.034 -12.712 -7.546 1.00 96.88 111 GLU A N 1
ATOM 810 C CA . GLU A 1 111 ? -13.276 -11.363 -7.042 1.00 96.88 111 GLU A CA 1
ATOM 811 C C . GLU A 1 111 ? -11.977 -10.778 -6.473 1.00 96.88 111 GLU A C 1
ATOM 813 O O . GLU A 1 111 ? -11.322 -11.442 -5.661 1.00 96.88 111 GLU A O 1
ATOM 818 N N . PRO A 1 112 ? -11.595 -9.548 -6.863 1.00 95.50 112 PRO A N 1
ATOM 819 C CA . PRO A 1 112 ? -10.418 -8.899 -6.310 1.00 95.50 112 PRO A CA 1
ATOM 820 C C . PRO A 1 112 ? -10.673 -8.550 -4.843 1.00 95.50 112 PRO A C 1
ATOM 822 O O . PRO A 1 112 ? -11.588 -7.791 -4.522 1.00 95.50 112 PRO A O 1
ATOM 825 N N . GLN A 1 113 ? -9.844 -9.083 -3.951 1.00 94.38 113 GLN A N 1
ATOM 826 C CA . GLN A 1 113 ? -9.914 -8.792 -2.523 1.00 94.38 113 GLN A CA 1
ATOM 827 C C . GLN A 1 113 ? -8.548 -8.346 -2.031 1.00 94.38 113 GLN A C 1
ATOM 829 O O . GLN A 1 113 ? -7.567 -9.072 -2.183 1.00 94.38 113 GLN A O 1
ATOM 834 N N . LEU A 1 114 ? -8.493 -7.158 -1.428 1.00 94.50 114 LEU A N 1
ATOM 835 C CA . LEU A 1 114 ? -7.261 -6.646 -0.844 1.00 94.50 114 LEU A CA 1
ATOM 836 C C . LEU A 1 114 ? -6.944 -7.398 0.453 1.00 94.50 114 LEU A C 1
ATOM 838 O O . LEU A 1 114 ? -7.759 -7.435 1.375 1.00 94.50 114 LEU A O 1
ATOM 842 N N . LYS A 1 115 ? -5.745 -7.968 0.526 1.00 94.12 115 LYS A N 1
ATOM 843 C CA . LYS A 1 115 ? -5.232 -8.723 1.673 1.00 94.12 115 LY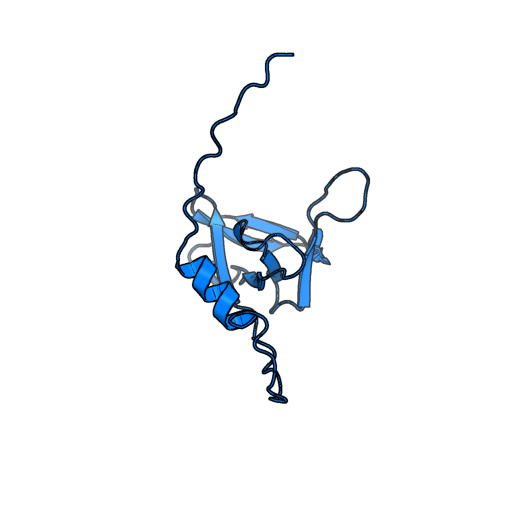S A CA 1
ATOM 844 C C . LYS A 1 115 ? -3.734 -8.506 1.852 1.00 94.12 115 LYS A C 1
ATOM 846 O O . LYS A 1 115 ? -3.063 -8.005 0.952 1.00 94.12 115 LYS A O 1
ATOM 851 N N . LEU A 1 116 ? -3.234 -8.903 3.017 1.00 96.06 116 LEU A N 1
ATOM 852 C CA . LEU A 1 116 ? -1.807 -9.021 3.297 1.00 96.06 116 LEU A CA 1
ATOM 853 C C . LEU A 1 116 ? -1.364 -10.473 3.080 1.00 96.06 116 LEU A C 1
ATOM 855 O O . LEU A 1 116 ? -2.044 -11.390 3.547 1.00 96.06 116 LEU A O 1
ATOM 859 N N . GLU A 1 117 ? -0.246 -10.665 2.381 1.00 92.88 117 GLU A N 1
ATOM 860 C CA . GLU A 1 117 ? 0.392 -11.965 2.10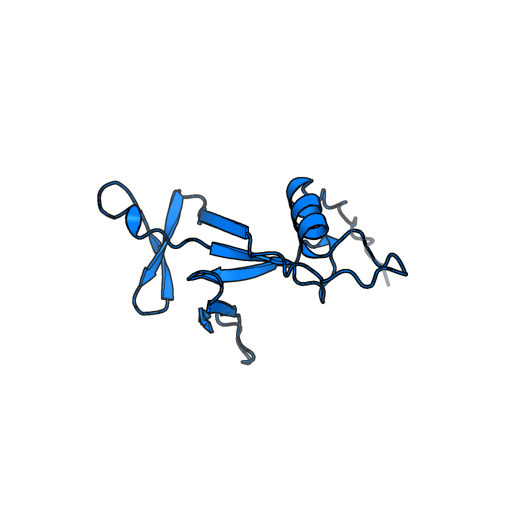2 1.00 92.88 117 GLU A CA 1
ATOM 861 C C . GLU A 1 117 ? 1.853 -11.990 2.547 1.00 92.88 117 GLU A C 1
ATOM 863 O O . GLU A 1 117 ? 2.512 -10.925 2.465 1.00 92.88 117 GLU A O 1
#